Protein AF-A0A968ELI6-F1 (afdb_monomer_lite)

Structure (mmCIF, N/CA/C/O backbone):
data_AF-A0A968ELI6-F1
#
_entry.id   AF-A0A968ELI6-F1
#
loop_
_atom_site.group_PDB
_atom_site.id
_atom_site.type_symbol
_atom_site.label_atom_id
_atom_site.label_alt_id
_atom_site.label_comp_id
_atom_site.label_asym_id
_atom_site.label_entity_id
_atom_site.label_seq_id
_atom_site.pdbx_PDB_ins_code
_atom_site.Cartn_x
_atom_site.Cartn_y
_atom_site.Cartn_z
_atom_site.occupancy
_atom_site.B_iso_or_equiv
_atom_site.auth_seq_id
_atom_site.auth_comp_id
_atom_site.auth_asym_id
_atom_site.auth_atom_id
_atom_site.pdbx_PDB_model_num
ATOM 1 N N . ALA A 1 1 ? 16.087 -9.259 -34.720 1.00 62.19 1 ALA A N 1
ATOM 2 C CA . ALA A 1 1 ? 16.567 -8.492 -35.904 1.00 62.19 1 ALA A CA 1
ATOM 3 C C . ALA A 1 1 ? 15.639 -7.349 -36.373 1.00 62.19 1 ALA A C 1
ATOM 5 O O . ALA A 1 1 ? 16.135 -6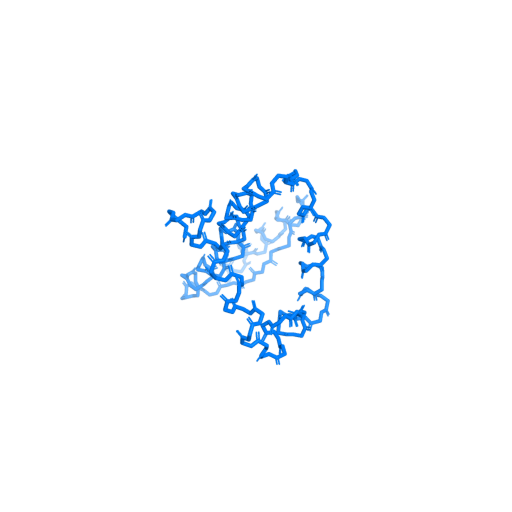.418 -36.993 1.00 62.19 1 ALA A O 1
ATOM 6 N N . ARG A 1 2 ? 14.321 -7.363 -36.090 1.00 63.88 2 ARG A N 1
ATOM 7 C CA . ARG A 1 2 ? 13.434 -6.173 -36.199 1.00 63.88 2 ARG A CA 1
ATOM 8 C C . ARG A 1 2 ? 12.722 -5.868 -34.879 1.00 63.88 2 ARG A C 1
ATOM 10 O O . ARG A 1 2 ? 12.538 -4.704 -34.557 1.00 63.88 2 ARG A O 1
ATOM 17 N N . GLU A 1 3 ? 12.356 -6.907 -34.130 1.00 68.75 3 GLU A N 1
ATOM 18 C CA . GLU A 1 3 ? 11.852 -6.779 -32.756 1.00 68.75 3 GLU A CA 1
ATOM 19 C C . GLU A 1 3 ? 12.894 -6.150 -31.834 1.00 68.75 3 GLU A C 1
ATOM 21 O O . GLU A 1 3 ? 12.576 -5.148 -31.211 1.00 68.75 3 GLU A O 1
ATOM 26 N N . ASP A 1 4 ? 14.145 -6.616 -31.875 1.00 78.50 4 ASP A N 1
ATOM 27 C CA . ASP A 1 4 ? 15.240 -6.036 -31.077 1.00 78.50 4 ASP A CA 1
ATOM 28 C C . ASP A 1 4 ? 15.417 -4.532 -31.361 1.00 78.50 4 ASP A C 1
ATOM 30 O O . ASP A 1 4 ? 15.498 -3.726 -30.445 1.00 78.50 4 ASP A O 1
ATOM 34 N N . TYR A 1 5 ? 15.334 -4.122 -32.635 1.00 89.69 5 TYR A N 1
ATOM 35 C CA . TYR A 1 5 ? 15.402 -2.706 -33.014 1.00 89.69 5 TYR A CA 1
ATOM 36 C C . TYR A 1 5 ? 14.231 -1.881 -32.456 1.00 89.69 5 TYR A C 1
ATOM 38 O O . TYR A 1 5 ? 14.414 -0.734 -32.057 1.00 89.69 5 TYR A O 1
ATOM 46 N N . LEU A 1 6 ? 13.012 -2.431 -32.441 1.00 91.69 6 LEU A N 1
ATOM 47 C CA . LEU A 1 6 ? 11.853 -1.736 -31.873 1.00 91.69 6 LEU A CA 1
ATOM 48 C C . LEU A 1 6 ? 11.935 -1.659 -30.348 1.00 91.69 6 LEU A C 1
ATOM 50 O O . LEU A 1 6 ? 11.626 -0.605 -29.795 1.00 91.69 6 LEU A O 1
ATOM 54 N N . ALA A 1 7 ? 12.362 -2.737 -29.689 1.00 90.50 7 ALA A N 1
ATOM 55 C CA . ALA A 1 7 ? 12.585 -2.762 -28.250 1.00 90.50 7 ALA A CA 1
ATOM 56 C C . ALA A 1 7 ? 13.606 -1.687 -27.851 1.00 90.50 7 ALA A C 1
ATOM 58 O O . ALA A 1 7 ? 13.276 -0.823 -27.040 1.00 90.50 7 ALA A O 1
ATOM 59 N N . ASP A 1 8 ? 14.766 -1.639 -28.511 1.00 93.75 8 ASP A N 1
ATOM 60 C CA . ASP A 1 8 ? 15.805 -0.631 -28.266 1.00 93.75 8 ASP A CA 1
ATOM 61 C C . ASP A 1 8 ? 15.259 0.801 -28.389 1.00 93.75 8 ASP A C 1
ATOM 63 O O . ASP A 1 8 ? 15.462 1.638 -27.509 1.00 93.75 8 ASP A O 1
ATOM 67 N N . ARG A 1 9 ? 14.486 1.089 -29.446 1.00 95.88 9 ARG A N 1
ATOM 68 C CA . ARG A 1 9 ? 13.873 2.415 -29.646 1.00 95.88 9 ARG A CA 1
ATOM 69 C C . ARG A 1 9 ? 12.827 2.762 -28.586 1.00 95.88 9 ARG A C 1
ATOM 71 O O . ARG A 1 9 ? 12.686 3.939 -28.250 1.00 95.88 9 ARG A O 1
ATOM 78 N N . LEU A 1 10 ? 12.089 1.777 -28.073 1.00 94.81 10 LEU A N 1
ATOM 79 C CA . LEU A 1 10 ? 11.135 1.974 -26.980 1.00 94.81 10 LEU A CA 1
ATOM 80 C C . LEU A 1 10 ? 11.853 2.230 -25.651 1.00 94.81 10 LEU A C 1
ATOM 82 O O . LEU A 1 10 ? 11.430 3.119 -24.914 1.00 94.81 10 LEU A O 1
ATOM 86 N N . PHE A 1 11 ? 12.952 1.525 -25.376 1.00 95.81 11 PHE A N 1
ATOM 87 C CA . PHE A 1 11 ? 13.803 1.795 -24.217 1.00 95.81 11 PHE A CA 1
ATOM 88 C C . PHE A 1 11 ? 14.423 3.192 -24.289 1.00 95.81 11 PHE A C 1
ATOM 90 O O . PHE A 1 11 ? 14.305 3.952 -23.332 1.00 95.81 11 PHE A O 1
ATOM 97 N N . GLU A 1 12 ? 14.995 3.579 -25.433 1.00 95.88 12 GLU A N 1
ATOM 98 C CA . GLU A 1 12 ? 15.540 4.927 -25.637 1.00 95.88 12 GLU A CA 1
ATOM 99 C C . GLU A 1 12 ? 14.481 6.012 -25.399 1.00 95.88 12 GLU A C 1
ATOM 101 O O . GLU A 1 12 ? 14.733 6.987 -24.686 1.00 95.88 12 GLU A O 1
ATOM 106 N N . LEU A 1 13 ? 13.277 5.835 -25.958 1.00 96.12 13 LEU A N 1
ATOM 107 C CA . LEU A 1 13 ? 12.163 6.754 -25.737 1.00 96.12 13 LEU A CA 1
ATOM 108 C C . LEU A 1 13 ? 11.784 6.819 -24.253 1.00 96.12 13 LEU A C 1
ATOM 110 O O . LEU A 1 13 ? 11.667 7.916 -23.707 1.00 96.12 13 LEU A O 1
ATOM 114 N N . ALA A 1 14 ? 11.626 5.669 -23.596 1.00 96.50 14 ALA A N 1
ATOM 115 C CA . ALA A 1 14 ? 11.269 5.594 -22.186 1.00 96.50 14 ALA A CA 1
ATOM 116 C C . ALA A 1 14 ? 12.294 6.312 -21.298 1.00 96.50 14 ALA A C 1
ATOM 118 O O . ALA A 1 14 ? 11.928 7.175 -20.497 1.00 96.50 14 ALA A O 1
ATOM 119 N N . THR A 1 15 ? 13.579 6.028 -21.497 1.00 96.31 15 THR A N 1
ATOM 120 C CA . THR A 1 15 ? 14.665 6.665 -20.751 1.00 96.31 15 THR A CA 1
ATOM 121 C C . THR A 1 15 ? 14.737 8.166 -21.027 1.00 96.31 15 THR A C 1
ATOM 123 O O . THR A 1 15 ? 14.951 8.941 -20.096 1.00 96.31 15 THR A O 1
ATOM 126 N N . SER A 1 16 ? 14.484 8.613 -22.265 1.00 97.56 16 SER A N 1
ATOM 127 C CA . SER A 1 16 ? 14.493 10.046 -22.611 1.00 97.56 16 SER A CA 1
ATOM 128 C C . SER A 1 16 ? 13.447 10.880 -21.860 1.00 97.56 16 SER A C 1
ATOM 130 O O . SER A 1 16 ? 13.628 12.089 -21.719 1.00 97.56 16 SER A O 1
ATOM 132 N N . ILE A 1 17 ? 12.388 10.244 -21.343 1.00 97.38 17 ILE A N 1
ATOM 133 C CA . ILE A 1 17 ? 11.360 10.887 -20.511 1.00 97.38 17 ILE A CA 1
ATOM 134 C C . ILE A 1 17 ? 11.446 10.478 -19.029 1.00 97.38 17 ILE A C 1
ATOM 136 O O . ILE A 1 17 ? 10.513 10.717 -18.266 1.00 97.38 17 ILE A O 1
ATOM 140 N N . GLY A 1 18 ? 12.565 9.877 -18.607 1.00 96.50 18 GLY A N 1
ATOM 141 C CA . GLY A 1 18 ? 12.838 9.525 -17.210 1.00 96.50 18 GLY A CA 1
ATOM 142 C C . GLY A 1 18 ? 12.156 8.246 -16.711 1.00 96.50 18 GLY A C 1
ATOM 143 O O . GLY A 1 18 ? 12.149 7.992 -15.507 1.00 96.50 18 GLY A O 1
ATOM 144 N N . MET A 1 19 ? 11.584 7.432 -17.602 1.00 96.50 19 MET A N 1
ATOM 145 C CA . MET A 1 19 ? 11.033 6.126 -17.234 1.00 96.50 19 MET A CA 1
ATOM 146 C C . MET A 1 19 ? 12.131 5.061 -17.156 1.00 96.50 19 MET A C 1
ATOM 148 O O . MET A 1 19 ? 13.152 5.133 -17.840 1.00 96.50 19 MET A O 1
ATOM 152 N N . HIS A 1 20 ? 11.874 4.031 -16.353 1.00 91.06 20 HIS A N 1
ATOM 153 C CA . HIS A 1 20 ? 12.694 2.826 -16.274 1.00 91.06 20 HIS A CA 1
ATOM 154 C C . HIS A 1 20 ? 11.913 1.671 -16.902 1.00 91.06 20 HIS A C 1
ATOM 156 O O . HIS A 1 20 ? 10.974 1.151 -16.299 1.00 91.06 20 HIS A O 1
ATOM 162 N N . GLY A 1 21 ? 12.256 1.327 -18.144 1.00 91.56 21 GLY A N 1
ATOM 163 C CA . GLY A 1 21 ? 11.684 0.170 -18.829 1.00 91.56 21 GLY A CA 1
ATOM 164 C C . GLY A 1 21 ? 12.266 -1.143 -18.305 1.00 91.56 21 GLY A C 1
ATOM 165 O O . GLY A 1 21 ? 13.350 -1.168 -17.725 1.00 91.56 21 GLY A O 1
ATOM 166 N N . PHE A 1 22 ? 11.564 -2.238 -18.562 1.00 93.81 22 PHE A N 1
ATOM 167 C CA . PHE A 1 22 ? 12.029 -3.605 -18.346 1.00 93.81 22 PHE A CA 1
ATOM 168 C C . PHE A 1 22 ? 11.419 -4.501 -19.425 1.00 93.81 22 PHE A C 1
ATOM 170 O O . PHE A 1 22 ? 10.373 -4.174 -19.993 1.00 93.81 22 PHE A O 1
ATOM 177 N N . GLU A 1 23 ? 12.084 -5.610 -19.728 1.00 93.56 23 GLU A N 1
ATOM 178 C CA . GLU A 1 23 ? 11.553 -6.614 -20.648 1.00 93.56 23 GLU A CA 1
ATOM 179 C C . GLU A 1 23 ? 10.506 -7.478 -19.942 1.00 93.56 23 GLU A C 1
ATOM 181 O O . GLU A 1 23 ? 10.607 -7.751 -18.744 1.00 93.56 23 GLU A O 1
ATOM 186 N N . LEU A 1 24 ? 9.486 -7.892 -20.689 1.00 94.38 24 LEU A N 1
ATOM 187 C CA . LEU A 1 24 ? 8.417 -8.748 -20.196 1.00 94.38 24 LEU A CA 1
ATOM 188 C C . LEU A 1 24 ? 7.945 -9.654 -21.328 1.00 94.38 24 LEU A C 1
ATOM 190 O O . LEU A 1 24 ? 7.583 -9.161 -22.399 1.00 94.38 24 LEU A O 1
ATOM 194 N N . ASP A 1 25 ? 7.902 -10.957 -21.068 1.00 94.81 25 ASP A N 1
ATOM 195 C CA . ASP A 1 25 ? 7.343 -11.918 -22.009 1.00 94.81 25 ASP A CA 1
ATOM 196 C C . ASP A 1 25 ? 5.836 -11.707 -22.189 1.00 94.81 25 ASP A C 1
ATOM 198 O O . ASP A 1 25 ? 5.090 -11.401 -21.252 1.00 94.81 25 ASP A O 1
ATOM 202 N N . ASP A 1 26 ? 5.350 -11.929 -23.409 1.00 93.62 26 ASP A N 1
ATOM 203 C CA . ASP A 1 26 ? 3.930 -11.780 -23.735 1.00 93.62 26 ASP A CA 1
ATOM 204 C C . ASP A 1 26 ? 3.028 -12.676 -22.871 1.00 93.62 26 ASP A C 1
ATOM 206 O O . ASP A 1 26 ? 1.906 -12.280 -22.540 1.00 93.62 26 ASP A O 1
ATOM 210 N N . SER A 1 27 ? 3.522 -13.851 -22.461 1.00 97.19 27 SER A N 1
ATOM 211 C CA . SER A 1 27 ? 2.820 -14.765 -21.551 1.00 97.19 27 SER A CA 1
ATOM 212 C C . SER A 1 27 ? 2.628 -14.196 -20.146 1.00 97.19 27 SER A C 1
ATOM 214 O O . SER A 1 27 ? 1.669 -14.567 -19.467 1.00 97.19 27 SER A O 1
ATOM 216 N N . ASP A 1 28 ? 3.486 -13.267 -19.726 1.00 97.50 28 ASP A N 1
ATOM 217 C CA . ASP A 1 28 ? 3.520 -12.748 -18.359 1.00 97.50 28 ASP A CA 1
ATOM 218 C C . ASP A 1 28 ? 2.717 -11.453 -18.201 1.00 97.50 28 ASP A C 1
ATOM 220 O O . ASP A 1 28 ? 2.467 -11.010 -17.079 1.00 97.50 28 ASP A O 1
ATOM 224 N N . LYS A 1 29 ? 2.221 -10.867 -19.300 1.00 96.38 29 LYS A N 1
ATOM 225 C CA . LYS A 1 29 ? 1.419 -9.627 -19.297 1.00 96.38 29 LYS A CA 1
ATOM 226 C C . LYS A 1 29 ? 0.245 -9.669 -18.322 1.00 96.38 29 LYS A C 1
ATOM 228 O O . LYS A 1 29 ? 0.007 -8.704 -17.598 1.00 96.38 29 LYS A O 1
ATOM 233 N N . ALA A 1 30 ? -0.488 -10.781 -18.278 1.00 98.12 30 ALA A N 1
ATOM 234 C CA . ALA A 1 30 ? -1.626 -10.924 -17.371 1.00 98.12 30 ALA A CA 1
ATOM 235 C C . ALA A 1 30 ? -1.188 -10.900 -15.896 1.00 98.12 30 ALA A C 1
ATOM 237 O O . ALA A 1 30 ? -1.806 -10.214 -15.080 1.00 98.12 30 ALA A O 1
ATOM 238 N N . LEU A 1 31 ? -0.099 -11.603 -15.567 1.00 98.06 31 LEU A N 1
ATOM 239 C CA . LEU A 1 31 ? 0.456 -11.632 -14.216 1.00 98.06 31 LEU A CA 1
ATOM 240 C C . LEU A 1 31 ? 1.023 -10.264 -13.819 1.00 98.06 31 LEU A C 1
ATOM 242 O O . LEU A 1 31 ? 0.755 -9.789 -12.717 1.00 98.06 31 LEU A O 1
ATOM 246 N N . TYR A 1 32 ? 1.729 -9.598 -14.731 1.00 97.56 32 TYR A N 1
ATOM 247 C CA . TYR A 1 32 ? 2.214 -8.235 -14.538 1.00 97.56 32 TYR A CA 1
ATOM 248 C C . TYR A 1 32 ? 1.069 -7.268 -14.218 1.00 97.56 32 TYR A C 1
ATOM 250 O O . TYR A 1 32 ? 1.146 -6.528 -13.241 1.00 97.56 32 TYR A O 1
ATOM 258 N N . HIS A 1 33 ? -0.024 -7.296 -14.986 1.00 97.81 33 HIS A N 1
ATOM 259 C CA . HIS A 1 33 ? -1.167 -6.422 -14.724 1.00 97.81 33 HIS A CA 1
ATOM 260 C C . HIS A 1 33 ? -1.859 -6.738 -13.396 1.00 97.81 33 HIS A C 1
ATOM 262 O O . HIS A 1 33 ? -2.292 -5.812 -12.710 1.00 97.81 33 HIS A O 1
ATOM 268 N N . ALA A 1 34 ? -1.924 -8.010 -12.996 1.00 98.19 34 ALA A N 1
ATOM 269 C CA . ALA A 1 34 ? -2.419 -8.385 -11.675 1.00 98.19 34 ALA A CA 1
ATOM 270 C C . ALA A 1 34 ? -1.516 -7.839 -10.553 1.00 98.19 34 ALA A C 1
ATOM 272 O O . ALA A 1 34 ? -2.020 -7.260 -9.592 1.00 98.19 34 ALA A O 1
ATOM 273 N N . ALA A 1 35 ? -0.192 -7.950 -10.697 1.00 97.62 35 ALA A N 1
ATOM 274 C CA . ALA A 1 35 ? 0.770 -7.396 -9.745 1.00 97.62 35 ALA A CA 1
ATOM 275 C C . ALA A 1 35 ? 0.704 -5.859 -9.684 1.00 97.62 35 ALA A C 1
ATOM 277 O O . ALA A 1 35 ? 0.677 -5.283 -8.598 1.00 97.62 35 ALA A O 1
ATOM 278 N N . ALA A 1 36 ? 0.593 -5.190 -10.833 1.00 96.88 36 ALA A N 1
ATOM 279 C CA . ALA A 1 36 ? 0.432 -3.741 -10.914 1.00 96.88 36 ALA A CA 1
ATOM 280 C C . ALA A 1 36 ? -0.879 -3.276 -10.259 1.00 96.88 36 ALA A C 1
ATOM 282 O O . ALA A 1 36 ? -0.882 -2.305 -9.504 1.00 96.88 36 ALA A O 1
ATOM 283 N N . ALA A 1 37 ? -1.986 -3.994 -10.479 1.00 97.75 37 ALA A N 1
ATOM 284 C CA . ALA A 1 37 ? -3.253 -3.722 -9.807 1.00 97.75 37 ALA A CA 1
ATOM 285 C C . ALA A 1 37 ? -3.150 -3.933 -8.290 1.00 97.75 37 ALA A C 1
ATOM 287 O O . ALA A 1 37 ? -3.672 -3.122 -7.529 1.00 97.75 37 ALA A O 1
ATOM 288 N N . ALA A 1 38 ? -2.443 -4.971 -7.837 1.00 97.38 38 ALA A N 1
ATOM 289 C CA . ALA A 1 38 ? -2.203 -5.185 -6.415 1.00 97.38 38 ALA A CA 1
ATOM 290 C C . ALA A 1 38 ? -1.368 -4.053 -5.794 1.00 97.38 38 ALA A C 1
ATOM 292 O O . ALA A 1 38 ? -1.675 -3.610 -4.693 1.00 97.38 38 ALA A O 1
ATOM 293 N N . ALA A 1 39 ? -0.365 -3.540 -6.511 1.00 95.81 39 ALA A N 1
ATOM 294 C CA . ALA A 1 39 ? 0.480 -2.442 -6.045 1.00 95.81 39 ALA A CA 1
ATOM 295 C C . ALA A 1 39 ? -0.218 -1.068 -6.072 1.00 95.81 39 ALA A C 1
ATOM 297 O O . ALA A 1 39 ? 0.086 -0.221 -5.238 1.00 95.81 39 ALA A O 1
ATOM 298 N N . ALA A 1 40 ? -1.145 -0.832 -7.008 1.00 94.50 40 ALA A N 1
ATOM 299 C CA . ALA A 1 40 ? -1.767 0.482 -7.209 1.00 94.50 40 ALA A CA 1
ATOM 300 C C . ALA A 1 40 ? -3.193 0.601 -6.641 1.00 94.50 40 ALA A C 1
ATOM 302 O O . ALA A 1 40 ? -3.559 1.643 -6.100 1.00 94.50 40 ALA A O 1
ATOM 303 N N . ASN A 1 41 ? -4.008 -0.454 -6.740 1.00 97.56 41 ASN A N 1
ATOM 304 C CA . ASN A 1 41 ? -5.432 -0.391 -6.395 1.00 97.56 41 ASN A CA 1
ATOM 305 C C . ASN A 1 41 ? -5.700 -0.844 -4.957 1.00 97.56 41 ASN A C 1
ATOM 307 O O . ASN A 1 41 ? -6.534 -0.256 -4.269 1.00 97.56 41 ASN A O 1
ATOM 311 N N . PHE A 1 42 ? -5.016 -1.888 -4.481 1.00 96.69 42 PHE A N 1
ATOM 312 C CA . PHE A 1 42 ? -5.295 -2.439 -3.150 1.00 96.69 42 PHE A CA 1
ATOM 313 C C . PHE A 1 42 ? -4.905 -1.483 -2.013 1.00 96.69 42 PHE A C 1
ATOM 315 O O . PHE A 1 42 ? -5.712 -1.334 -1.091 1.00 96.69 42 PHE A O 1
ATOM 322 N N . PRO A 1 43 ? -3.764 -0.760 -2.068 1.00 95.88 43 PRO A N 1
ATOM 323 C CA . PRO A 1 43 ? -3.459 0.255 -1.063 1.00 95.88 43 PRO A CA 1
ATOM 324 C C . PRO A 1 43 ? -4.526 1.347 -0.998 1.00 95.88 43 PRO A C 1
ATOM 326 O O . PRO A 1 43 ? -4.866 1.800 0.091 1.00 95.88 43 PRO A O 1
ATOM 329 N N . LEU A 1 44 ? -5.118 1.727 -2.135 1.00 96.38 44 LEU A N 1
ATOM 330 C CA . LEU A 1 44 ? -6.197 2.712 -2.161 1.00 96.38 44 LEU A CA 1
ATOM 331 C C . LEU A 1 44 ? -7.454 2.205 -1.439 1.00 96.38 44 LEU A C 1
ATOM 333 O O . LEU A 1 44 ? -8.057 2.957 -0.675 1.00 96.38 44 LEU A O 1
ATOM 337 N N . ALA A 1 45 ? -7.822 0.934 -1.623 1.00 96.00 45 ALA A N 1
ATOM 338 C CA . ALA A 1 45 ? -8.927 0.320 -0.884 1.00 96.00 45 ALA A CA 1
ATOM 339 C C . ALA A 1 45 ? -8.649 0.278 0.632 1.00 96.00 45 ALA A C 1
ATOM 341 O O . ALA A 1 45 ? -9.514 0.638 1.431 1.00 96.00 45 ALA A O 1
ATOM 342 N N . ALA A 1 46 ? -7.424 -0.080 1.032 1.00 95.31 46 ALA A N 1
ATOM 343 C CA . ALA A 1 46 ? -7.014 -0.073 2.435 1.00 95.31 46 ALA A CA 1
ATOM 344 C C . ALA A 1 46 ? -7.028 1.343 3.044 1.00 95.31 46 ALA A C 1
ATOM 346 O O . ALA A 1 46 ? -7.471 1.524 4.177 1.00 95.31 46 ALA A O 1
ATOM 347 N N . LEU A 1 47 ? -6.599 2.360 2.290 1.00 96.94 47 LEU A N 1
ATOM 348 C CA . LEU A 1 47 ? -6.652 3.764 2.705 1.00 96.94 47 LEU A CA 1
ATOM 349 C C . LEU A 1 47 ? -8.086 4.288 2.828 1.00 96.94 47 LEU A C 1
ATOM 351 O O . LEU A 1 47 ? -8.370 5.046 3.752 1.00 96.94 47 LEU A O 1
ATOM 355 N N . ALA A 1 48 ? -8.990 3.880 1.935 1.00 95.75 48 ALA A N 1
ATOM 356 C CA . ALA A 1 48 ? -10.407 4.225 2.030 1.00 95.75 48 ALA A CA 1
ATOM 357 C C . ALA A 1 48 ? -11.045 3.630 3.297 1.00 95.75 48 ALA A C 1
ATOM 359 O O . ALA A 1 48 ? -11.721 4.343 4.034 1.00 95.75 48 ALA A O 1
ATOM 360 N N . MET A 1 49 ? -10.756 2.360 3.602 1.00 95.38 49 MET A N 1
ATOM 361 C CA . MET A 1 49 ? -11.148 1.741 4.873 1.00 95.38 49 MET A CA 1
ATOM 362 C C . MET A 1 49 ? -10.557 2.493 6.073 1.00 95.38 49 MET A C 1
ATOM 364 O O . MET A 1 49 ? -11.275 2.828 7.010 1.00 95.38 49 MET A O 1
ATOM 368 N N . SER A 1 50 ? -9.255 2.784 6.030 1.00 96.12 50 SER A N 1
ATOM 369 C CA . SER A 1 50 ? -8.546 3.514 7.084 1.00 96.12 50 SER A CA 1
ATOM 370 C C . SER A 1 50 ? -9.181 4.878 7.359 1.00 96.12 50 SER A C 1
ATOM 372 O O . SER A 1 50 ? -9.405 5.219 8.517 1.00 96.12 50 SER A O 1
ATOM 374 N N . ARG A 1 51 ? -9.563 5.623 6.312 1.00 96.12 51 ARG A N 1
ATOM 375 C CA . ARG A 1 51 ? -10.293 6.891 6.445 1.00 96.12 51 ARG A CA 1
ATOM 376 C C . ARG A 1 51 ? -11.578 6.726 7.242 1.00 96.12 51 ARG A C 1
ATOM 378 O O . ARG A 1 51 ? -11.753 7.440 8.221 1.00 96.12 51 ARG A O 1
ATOM 385 N N . ASN A 1 52 ? -12.428 5.775 6.858 1.00 95.12 52 ASN A N 1
ATOM 386 C CA . ASN A 1 52 ? -13.703 5.549 7.539 1.00 95.12 52 ASN A CA 1
ATOM 387 C C . ASN A 1 52 ? -13.491 5.215 9.026 1.00 95.12 52 ASN A C 1
ATOM 389 O O . ASN A 1 52 ? -14.212 5.715 9.884 1.00 95.12 52 ASN A O 1
ATOM 393 N N . LEU A 1 53 ? -12.471 4.407 9.340 1.00 96.38 53 LEU A N 1
ATOM 394 C CA . LEU A 1 53 ? -12.144 4.029 10.717 1.00 96.38 53 LEU A CA 1
ATOM 395 C C . LEU A 1 53 ? -11.573 5.197 11.535 1.00 96.38 53 LEU A C 1
ATOM 397 O O . LEU A 1 53 ? -11.961 5.377 12.688 1.00 96.38 53 LEU A O 1
ATOM 401 N N . PHE A 1 54 ? -10.680 6.004 10.958 1.00 96.19 54 PHE A N 1
ATOM 402 C CA . PHE A 1 54 ? -10.163 7.209 11.610 1.00 96.19 54 PHE A CA 1
ATOM 403 C C . PHE A 1 54 ? -11.282 8.2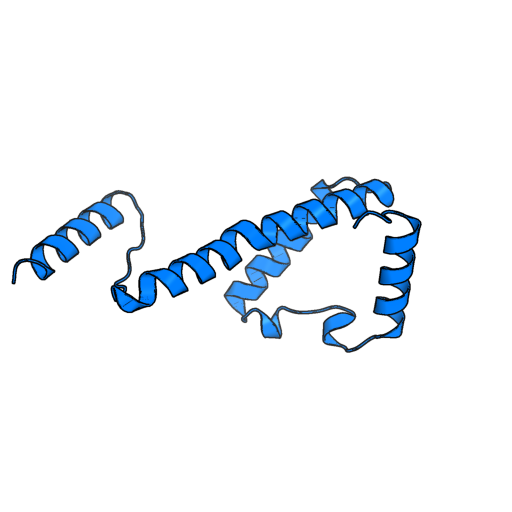23 11.876 1.00 96.19 54 PHE A C 1
ATOM 405 O O . PHE A 1 54 ? -11.394 8.724 12.995 1.00 96.19 54 PHE A O 1
ATOM 412 N N . GLU A 1 55 ? -12.155 8.465 10.895 1.00 94.31 55 GLU A N 1
ATOM 413 C CA . GLU A 1 55 ? -13.305 9.362 11.036 1.00 94.31 55 GLU A CA 1
ATOM 414 C C . GLU A 1 55 ? -14.272 8.878 12.126 1.00 94.31 55 GLU A C 1
ATOM 416 O O . GLU A 1 55 ? -14.676 9.672 12.978 1.00 94.31 55 GLU A O 1
ATOM 421 N N . ALA A 1 56 ? -14.573 7.575 12.176 1.00 94.12 56 ALA A N 1
ATOM 422 C CA . ALA A 1 56 ? -15.396 6.980 13.232 1.00 94.12 56 ALA A CA 1
ATOM 423 C C . ALA A 1 56 ? -14.761 7.109 14.632 1.00 94.12 56 ALA A C 1
ATOM 425 O O . ALA A 1 56 ? -15.471 7.232 15.630 1.00 94.12 56 ALA A O 1
ATOM 426 N N . ALA A 1 57 ? -13.427 7.135 14.712 1.00 95.69 57 ALA A N 1
ATOM 427 C CA . ALA A 1 57 ? -12.677 7.379 15.943 1.00 95.69 57 ALA A CA 1
ATOM 428 C C . ALA A 1 57 ? -12.493 8.876 16.278 1.00 95.69 57 ALA A C 1
ATOM 430 O O . ALA A 1 57 ? -11.873 9.200 17.293 1.00 95.69 57 ALA A O 1
ATOM 431 N N . GLY A 1 58 ? -13.003 9.797 15.450 1.00 96.12 58 GLY A N 1
ATOM 432 C CA . GLY A 1 58 ? -12.841 11.244 15.635 1.00 96.12 58 GLY A CA 1
ATOM 433 C C . GLY A 1 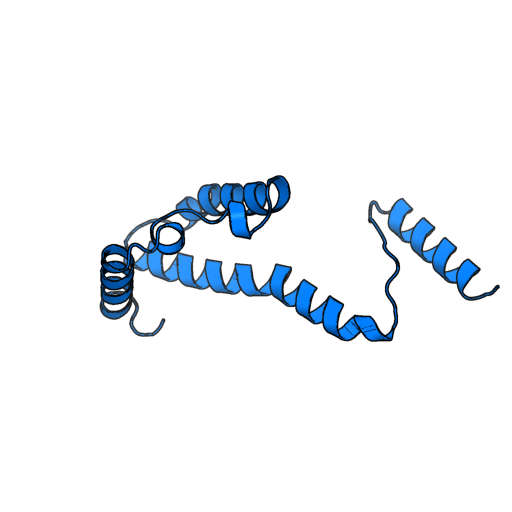58 ? -11.425 11.758 15.349 1.00 96.12 58 GLY A C 1
ATOM 434 O O . GLY A 1 58 ? -11.029 12.800 15.872 1.00 96.12 58 GLY A O 1
ATOM 435 N N . VAL A 1 59 ? -10.652 11.029 14.544 1.00 97.62 59 VAL A N 1
ATOM 436 C CA . VAL A 1 59 ? -9.265 11.344 14.185 1.00 97.62 59 VAL A CA 1
ATOM 437 C C . VAL A 1 59 ? -9.211 11.791 12.719 1.00 97.62 59 VAL A C 1
ATOM 439 O O . VAL A 1 59 ? -9.837 11.164 11.863 1.00 97.62 59 VAL A O 1
ATOM 442 N N . PRO A 1 60 ? -8.474 12.864 12.385 1.00 97.38 60 PRO A N 1
ATOM 443 C CA . PRO A 1 60 ? -8.363 13.316 11.005 1.00 97.38 60 PRO A CA 1
ATOM 444 C C . PRO A 1 60 ? -7.532 12.339 10.155 1.00 97.38 60 PRO A C 1
ATOM 446 O O . PRO A 1 60 ? -6.568 11.732 10.620 1.00 97.38 60 PRO A O 1
ATOM 449 N N . PHE A 1 61 ? -7.910 12.183 8.883 1.00 96.81 61 PHE A N 1
ATOM 450 C CA . PHE A 1 61 ? -7.291 11.207 7.976 1.00 96.81 61 PHE A CA 1
ATOM 451 C C . PHE A 1 61 ? -5.814 11.499 7.657 1.00 96.81 61 PHE A C 1
ATOM 453 O O . PHE A 1 61 ? -5.065 10.587 7.316 1.00 96.81 61 PHE A O 1
ATOM 460 N N . ASP A 1 62 ? -5.370 12.749 7.782 1.00 96.81 62 ASP A N 1
ATOM 461 C CA . ASP A 1 62 ? -3.965 13.131 7.592 1.00 96.81 62 ASP A CA 1
ATOM 462 C C . ASP A 1 62 ? -3.017 12.445 8.594 1.00 96.81 62 ASP A C 1
ATOM 464 O O . ASP A 1 62 ? -1.852 12.211 8.266 1.00 96.81 62 ASP A O 1
ATOM 468 N N . ALA A 1 63 ? -3.526 11.995 9.748 1.00 96.94 63 ALA A N 1
ATOM 469 C CA . ALA A 1 63 ? -2.790 11.157 10.695 1.00 96.94 63 ALA A CA 1
ATOM 470 C C . ALA A 1 63 ? -2.317 9.819 10.088 1.00 96.94 63 ALA A C 1
ATOM 472 O O . ALA A 1 63 ? -1.353 9.229 10.578 1.00 96.94 63 ALA A O 1
ATOM 473 N N . ALA A 1 64 ? -2.954 9.340 9.011 1.00 96.75 64 ALA A N 1
ATOM 474 C CA . ALA A 1 64 ? -2.541 8.130 8.305 1.00 96.75 64 ALA A CA 1
ATOM 475 C C . ALA A 1 64 ? -1.265 8.326 7.469 1.00 96.75 64 ALA A C 1
ATOM 477 O O . ALA A 1 64 ? -0.552 7.353 7.228 1.00 96.75 64 ALA A O 1
ATOM 478 N N . GLY A 1 65 ? -0.965 9.555 7.031 1.00 97.31 65 GLY A N 1
ATOM 479 C CA . GLY A 1 65 ? 0.123 9.849 6.090 1.00 97.31 65 GLY A CA 1
ATOM 480 C C . GLY A 1 65 ? 1.479 9.291 6.538 1.00 97.31 65 GLY A C 1
ATOM 481 O O . GLY A 1 65 ? 2.018 8.419 5.855 1.00 97.31 65 GLY A O 1
ATOM 482 N N . PRO A 1 66 ? 1.988 9.683 7.722 1.00 97.62 66 PRO A N 1
ATOM 483 C CA . PRO A 1 66 ? 3.270 9.187 8.221 1.00 97.62 66 PRO A CA 1
ATOM 484 C C . PRO A 1 66 ? 3.317 7.663 8.413 1.00 97.62 66 PRO A C 1
ATOM 486 O O . PRO A 1 66 ? 4.361 7.048 8.209 1.00 97.62 66 PRO A O 1
ATOM 489 N N . LEU A 1 67 ? 2.193 7.033 8.786 1.00 96.00 67 LEU A N 1
ATOM 490 C CA . LEU A 1 67 ? 2.112 5.575 8.954 1.00 96.00 67 LEU A CA 1
ATOM 491 C C . LEU A 1 67 ? 2.268 4.852 7.612 1.00 96.00 67 LEU A C 1
ATOM 493 O O . LEU A 1 67 ? 2.959 3.838 7.525 1.00 96.00 67 LEU A O 1
ATOM 497 N N . VAL A 1 68 ? 1.625 5.386 6.572 1.00 96.56 68 VAL A N 1
ATOM 498 C CA . VAL A 1 68 ? 1.628 4.830 5.215 1.00 96.56 68 VAL A CA 1
ATOM 499 C C . VAL A 1 68 ? 2.988 5.032 4.554 1.00 96.56 68 VAL A C 1
ATOM 501 O O . VAL A 1 68 ? 3.524 4.099 3.964 1.00 96.56 68 VAL A O 1
ATOM 504 N N . GLU A 1 69 ? 3.577 6.219 4.696 1.00 97.06 69 GLU A N 1
ATOM 505 C CA . GLU A 1 69 ? 4.926 6.499 4.197 1.00 97.06 69 GLU A CA 1
ATOM 506 C C . GLU A 1 69 ? 5.953 5.548 4.818 1.00 97.06 69 GLU A C 1
ATOM 508 O O . GLU A 1 69 ? 6.729 4.924 4.093 1.00 97.06 69 GLU A O 1
ATOM 513 N N . ALA A 1 70 ? 5.910 5.370 6.142 1.00 96.62 70 ALA A N 1
ATOM 514 C CA . ALA A 1 70 ? 6.833 4.491 6.847 1.00 96.62 70 ALA A CA 1
ATOM 515 C C . ALA A 1 70 ? 6.687 3.022 6.421 1.00 96.62 70 ALA A C 1
ATOM 517 O O . ALA A 1 70 ? 7.689 2.367 6.140 1.00 96.62 70 ALA A O 1
ATOM 518 N N . ILE A 1 71 ? 5.461 2.488 6.341 1.00 95.62 71 ILE A N 1
ATOM 519 C CA . ILE A 1 71 ? 5.277 1.073 5.981 1.00 95.62 71 ILE A CA 1
ATOM 520 C C . ILE A 1 71 ? 5.664 0.791 4.526 1.00 95.62 71 ILE A C 1
ATOM 522 O O . ILE A 1 71 ? 6.248 -0.255 4.249 1.00 95.62 71 ILE A O 1
ATOM 526 N N . VAL A 1 72 ? 5.394 1.722 3.603 1.00 96.75 72 VAL A N 1
ATOM 527 C CA . VAL A 1 72 ? 5.797 1.586 2.196 1.00 96.75 72 VAL A CA 1
ATOM 528 C C . VAL A 1 72 ? 7.316 1.657 2.068 1.00 96.75 72 VAL A C 1
ATOM 530 O O . VAL A 1 72 ? 7.899 0.793 1.417 1.00 96.75 72 VAL A O 1
ATOM 533 N N . ALA A 1 73 ? 7.966 2.627 2.720 1.00 97.56 73 ALA A N 1
ATOM 534 C CA . ALA A 1 73 ? 9.424 2.735 2.721 1.00 97.56 73 ALA A CA 1
ATOM 535 C C . ALA A 1 73 ? 10.081 1.456 3.262 1.00 97.56 73 ALA A C 1
ATOM 537 O O . ALA A 1 73 ? 10.919 0.862 2.583 1.00 97.56 73 ALA A O 1
ATOM 538 N N . ASN A 1 74 ? 9.620 0.966 4.417 1.00 97.25 74 ASN A N 1
ATOM 539 C CA . ASN A 1 74 ? 10.129 -0.269 5.012 1.00 97.25 74 ASN A CA 1
ATOM 540 C C . ASN A 1 74 ? 9.922 -1.470 4.077 1.00 97.25 74 ASN A C 1
ATOM 542 O O . ASN A 1 74 ? 10.834 -2.270 3.893 1.00 97.25 74 ASN A O 1
ATOM 546 N N . ALA A 1 75 ? 8.757 -1.593 3.435 1.00 97.06 75 ALA A N 1
ATOM 547 C CA . ALA A 1 75 ? 8.486 -2.705 2.525 1.00 97.06 75 ALA A CA 1
ATOM 548 C C . ALA A 1 75 ? 9.459 -2.757 1.333 1.00 97.06 75 ALA A C 1
ATOM 550 O O . ALA A 1 75 ? 9.806 -3.853 0.894 1.00 97.06 75 ALA A O 1
ATOM 551 N N . PHE A 1 76 ? 9.922 -1.607 0.832 1.00 97.06 76 PHE A N 1
ATOM 552 C CA . PHE A 1 76 ? 10.936 -1.546 -0.226 1.00 97.06 76 PHE A CA 1
ATOM 553 C C . PHE A 1 76 ? 12.374 -1.706 0.290 1.00 97.06 76 PHE A C 1
ATOM 555 O O . PHE A 1 76 ? 13.219 -2.197 -0.454 1.00 97.06 76 PHE A O 1
ATOM 562 N N . GLU A 1 77 ? 12.659 -1.320 1.536 1.00 97.81 77 GLU A N 1
ATOM 563 C CA . GLU A 1 77 ? 13.995 -1.439 2.134 1.00 97.81 77 GLU A CA 1
ATOM 564 C C . GLU A 1 77 ? 14.315 -2.870 2.591 1.00 97.81 77 GLU A C 1
ATOM 566 O O . GLU A 1 77 ? 15.397 -3.381 2.303 1.00 97.81 77 GLU A O 1
ATOM 571 N N . MET A 1 78 ? 13.380 -3.525 3.287 1.00 97.31 78 MET A N 1
ATOM 572 C CA . MET A 1 78 ? 13.605 -4.833 3.922 1.00 97.31 78 MET A CA 1
ATOM 573 C C . MET A 1 78 ? 12.654 -5.941 3.447 1.00 97.31 78 MET A C 1
ATOM 575 O O . MET A 1 78 ? 12.820 -7.095 3.822 1.00 97.31 78 MET A O 1
ATOM 579 N N . GLY A 1 79 ? 11.681 -5.618 2.593 1.00 96.94 79 GLY A N 1
ATOM 580 C CA . GLY A 1 79 ? 10.697 -6.567 2.074 1.00 96.94 79 GLY A CA 1
ATOM 581 C C . GLY A 1 79 ? 9.372 -6.568 2.860 1.00 96.94 79 GLY A C 1
ATOM 582 O O . GLY A 1 79 ? 9.363 -6.321 4.067 1.00 96.94 79 GLY A O 1
ATOM 583 N N . PRO A 1 80 ? 8.224 -6.883 2.218 1.00 94.75 80 PRO A N 1
ATOM 584 C CA . PRO A 1 80 ? 6.904 -6.782 2.857 1.00 94.75 80 PRO A CA 1
ATOM 585 C C . PRO A 1 80 ? 6.711 -7.660 4.100 1.00 94.75 80 PRO A C 1
ATOM 587 O O . PRO A 1 80 ? 5.995 -7.268 5.018 1.00 94.75 80 PRO A O 1
ATOM 590 N N . ALA A 1 81 ? 7.323 -8.849 4.127 1.00 94.44 81 ALA A N 1
ATOM 591 C CA . ALA A 1 81 ? 7.197 -9.776 5.249 1.00 94.44 81 ALA A CA 1
ATOM 592 C C . ALA A 1 81 ? 7.894 -9.241 6.507 1.00 94.44 81 ALA A C 1
ATOM 594 O O . ALA A 1 81 ? 7.301 -9.258 7.583 1.00 94.44 81 ALA A O 1
ATOM 595 N N . ASP A 1 82 ? 9.109 -8.710 6.355 1.00 95.75 82 ASP A N 1
ATOM 596 C CA . ASP A 1 82 ? 9.899 -8.194 7.475 1.00 95.75 82 ASP A CA 1
ATOM 597 C C . ASP A 1 82 ? 9.459 -6.782 7.897 1.00 95.75 82 ASP A C 1
ATOM 599 O O . ASP A 1 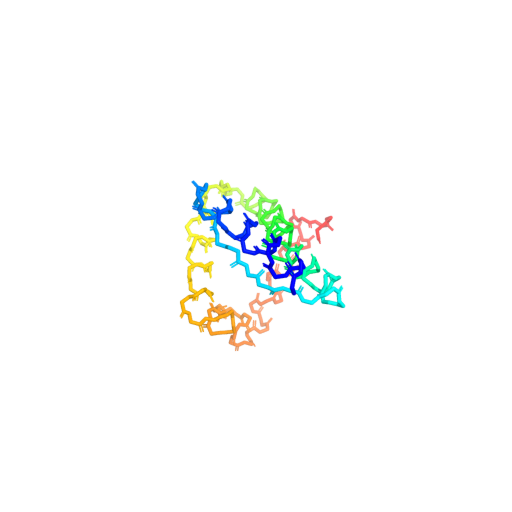82 ? 9.628 -6.393 9.052 1.00 95.75 82 ASP A O 1
ATOM 603 N N . ALA A 1 83 ? 8.828 -6.028 6.989 1.00 96.69 83 ALA A N 1
ATOM 604 C CA . ALA A 1 83 ? 8.229 -4.728 7.287 1.00 96.69 83 ALA A CA 1
ATOM 605 C C . ALA A 1 83 ? 6.937 -4.824 8.125 1.00 96.69 83 ALA A C 1
ATOM 607 O O . ALA A 1 83 ? 6.521 -3.834 8.737 1.00 96.69 83 ALA A O 1
ATOM 608 N N . LEU A 1 84 ? 6.276 -5.989 8.161 1.00 95.19 84 LEU A N 1
ATOM 609 C CA . LEU A 1 84 ? 5.047 -6.185 8.927 1.00 95.19 84 LEU A CA 1
ATOM 610 C C . LEU A 1 84 ? 5.334 -6.154 10.436 1.00 95.19 84 LEU A C 1
ATOM 612 O O . LEU A 1 84 ? 6.098 -6.954 10.969 1.00 95.19 84 LEU A O 1
ATOM 616 N N . THR A 1 85 ? 4.649 -5.265 11.158 1.00 92.75 85 THR A N 1
ATOM 617 C CA . THR A 1 85 ? 4.766 -5.135 12.619 1.00 92.75 85 THR A CA 1
ATOM 618 C C . THR A 1 85 ? 3.393 -5.172 13.303 1.00 92.75 85 THR A C 1
ATOM 620 O O . THR A 1 85 ? 2.367 -5.479 12.693 1.00 92.75 85 THR A O 1
ATOM 623 N N . GLY A 1 86 ? 3.356 -4.888 14.607 1.00 94.06 86 GLY A N 1
ATOM 624 C CA . GLY A 1 86 ? 2.108 -4.781 15.358 1.00 94.06 86 GLY A CA 1
ATOM 625 C C . GLY A 1 86 ? 1.520 -6.130 15.802 1.00 94.06 86 GLY A C 1
ATOM 626 O O . GLY A 1 86 ? 2.232 -7.137 15.859 1.00 94.06 86 GLY A O 1
ATOM 627 N N . PRO A 1 87 ? 0.236 -6.147 16.200 1.00 96.88 87 PRO A N 1
ATOM 628 C CA . PRO A 1 87 ? -0.391 -7.319 16.810 1.00 96.88 87 PRO A CA 1
ATOM 629 C C . PRO A 1 87 ? -0.500 -8.504 15.845 1.00 96.88 87 PRO A C 1
ATOM 631 O O . PRO A 1 87 ? -0.329 -9.641 16.275 1.00 96.88 87 PRO A O 1
ATOM 634 N N . ILE A 1 88 ? -0.691 -8.254 14.544 1.00 96.12 88 ILE A N 1
ATOM 635 C CA . ILE A 1 88 ? -0.750 -9.312 13.524 1.00 96.12 88 ILE A CA 1
ATOM 636 C C . ILE A 1 88 ? 0.598 -10.040 13.428 1.00 96.12 88 ILE A C 1
ATOM 638 O O . ILE A 1 88 ? 0.630 -11.262 13.544 1.00 96.12 88 ILE A O 1
ATOM 642 N N . ALA A 1 89 ? 1.711 -9.304 13.307 1.00 95.88 89 ALA A N 1
ATOM 643 C CA . ALA A 1 89 ? 3.054 -9.887 13.199 1.00 95.88 89 ALA A CA 1
ATOM 644 C C . ALA A 1 89 ? 3.423 -10.782 14.394 1.00 95.88 89 ALA A C 1
ATOM 646 O O . ALA A 1 89 ? 4.105 -11.791 14.236 1.00 95.88 89 ALA A O 1
ATOM 647 N N . ARG A 1 90 ? 2.970 -10.419 15.602 1.00 97.06 90 ARG A N 1
ATOM 648 C CA . ARG A 1 90 ? 3.258 -11.170 16.836 1.00 97.06 90 ARG A CA 1
ATOM 649 C C . ARG A 1 90 ? 2.204 -12.223 17.190 1.00 97.06 90 ARG A C 1
ATOM 651 O O . ARG A 1 90 ? 2.348 -12.878 18.218 1.00 97.06 90 ARG A O 1
ATOM 658 N N . GLY A 1 91 ? 1.149 -12.371 16.387 1.00 96.62 91 GLY A N 1
ATOM 659 C CA . GLY A 1 91 ? 0.052 -13.297 16.675 1.00 96.62 91 GLY A CA 1
ATOM 660 C C . GLY A 1 91 ? -0.770 -12.924 17.915 1.00 96.62 91 GLY A C 1
ATOM 661 O O . GLY A 1 91 ? -1.304 -13.805 18.586 1.00 96.62 91 GLY A O 1
ATOM 662 N N . ASP A 1 92 ? -0.877 -11.634 18.244 1.00 98.25 92 ASP A N 1
ATOM 663 C CA . ASP A 1 92 ? -1.697 -11.144 19.356 1.00 98.25 92 ASP A CA 1
ATOM 664 C C . ASP A 1 92 ? -3.187 -11.156 18.978 1.00 98.25 92 ASP A C 1
ATOM 666 O O . ASP A 1 92 ? -3.787 -10.151 18.586 1.00 98.25 92 ASP A O 1
ATOM 670 N N . VAL A 1 93 ? -3.783 -12.343 19.089 1.00 98.12 93 VAL A N 1
ATOM 671 C CA . VAL A 1 93 ? -5.192 -12.595 18.766 1.00 98.12 93 VAL A CA 1
ATOM 672 C C . VAL A 1 93 ? -6.136 -11.775 19.649 1.00 98.12 93 VAL A C 1
ATOM 674 O O . VAL A 1 93 ? -7.198 -11.373 19.182 1.00 98.12 93 VAL A O 1
ATOM 677 N N . GLY A 1 94 ? -5.761 -11.498 20.903 1.00 98.38 94 GLY A N 1
ATOM 678 C CA . GLY A 1 94 ? -6.586 -10.720 21.829 1.00 98.38 94 GLY A CA 1
ATOM 679 C C . GLY A 1 94 ? -6.769 -9.283 21.349 1.00 98.38 94 GLY A C 1
ATOM 680 O O . GLY A 1 94 ? -7.899 -8.800 21.251 1.00 98.38 94 GLY A O 1
ATOM 681 N N . THR A 1 95 ? -5.669 -8.633 20.963 1.00 98.25 95 THR A N 1
ATOM 682 C CA . THR A 1 95 ? -5.711 -7.285 20.383 1.00 98.25 95 THR A CA 1
ATOM 683 C C . THR A 1 95 ? -6.486 -7.265 19.064 1.00 98.25 95 THR A C 1
ATOM 685 O O . THR A 1 95 ? -7.343 -6.402 18.878 1.00 98.25 95 THR A O 1
ATOM 688 N N . VAL A 1 96 ? -6.255 -8.233 18.169 1.00 98.00 96 VAL A N 1
ATOM 689 C CA . VAL A 1 96 ? -6.977 -8.307 16.883 1.00 98.00 96 VAL A CA 1
ATOM 690 C C . VAL A 1 96 ? -8.481 -8.515 17.091 1.00 98.00 96 VAL A C 1
ATOM 692 O O . VAL A 1 96 ? -9.292 -7.871 16.429 1.00 98.00 96 VAL A O 1
ATOM 695 N N . ALA A 1 97 ? -8.888 -9.360 18.041 1.00 98.25 97 ALA A N 1
ATOM 696 C CA . ALA A 1 97 ? -10.300 -9.580 18.346 1.00 98.25 97 ALA A CA 1
ATOM 697 C C . ALA A 1 97 ? -10.987 -8.306 18.867 1.00 98.25 97 ALA A C 1
ATOM 699 O O . ALA A 1 97 ? -12.106 -8.004 18.451 1.00 98.25 97 ALA A O 1
ATOM 700 N N . ALA A 1 98 ? -10.312 -7.538 19.728 1.00 98.12 98 ALA A N 1
ATOM 701 C CA . ALA A 1 98 ? -10.822 -6.258 20.216 1.00 98.12 98 ALA A CA 1
ATOM 702 C C . ALA A 1 98 ? -10.950 -5.218 19.089 1.00 98.12 98 ALA A C 1
ATOM 704 O O . ALA A 1 98 ? -11.954 -4.513 19.019 1.00 98.12 98 ALA A O 1
ATOM 705 N N . GLN A 1 99 ? -9.977 -5.162 18.171 1.00 96.69 99 GLN A N 1
ATOM 706 C CA . GLN A 1 99 ? -10.038 -4.302 16.983 1.00 96.69 99 GLN A CA 1
ATOM 707 C C . GLN A 1 99 ? -11.232 -4.660 16.089 1.00 96.69 99 GLN A C 1
ATOM 709 O O . GLN A 1 99 ? -11.990 -3.778 15.699 1.00 96.69 99 GLN A O 1
ATOM 714 N N . LEU A 1 100 ? -11.451 -5.950 15.814 1.00 96.31 100 LEU A N 1
ATOM 715 C CA . LEU A 1 100 ? -12.593 -6.414 15.020 1.00 96.31 100 LEU A CA 1
ATOM 716 C C . LEU A 1 100 ? -13.939 -6.104 15.688 1.00 96.31 100 LEU A C 1
ATOM 718 O O . LEU A 1 100 ? -14.899 -5.777 14.995 1.00 96.31 100 LEU A O 1
ATOM 722 N N . ALA A 1 101 ? -14.028 -6.204 17.017 1.00 97.19 101 ALA A N 1
ATOM 723 C CA . ALA A 1 101 ? -15.227 -5.802 17.750 1.00 97.19 101 ALA A CA 1
ATOM 724 C C . ALA A 1 101 ? -15.490 -4.294 17.606 1.00 97.19 101 ALA A C 1
ATOM 726 O O . ALA A 1 101 ? -16.603 -3.905 17.271 1.00 97.19 101 ALA A O 1
ATOM 727 N N . ALA A 1 102 ? -14.454 -3.461 17.751 1.00 96.44 102 ALA A N 1
ATOM 728 C CA . ALA A 1 102 ? -14.575 -2.016 17.568 1.00 96.44 102 ALA A CA 1
ATOM 729 C C . ALA A 1 102 ? -15.025 -1.633 16.146 1.00 96.44 102 ALA A C 1
ATOM 731 O O . ALA A 1 102 ? -15.852 -0.737 15.994 1.00 96.44 102 ALA A O 1
ATOM 732 N N . ILE A 1 103 ? -14.534 -2.332 15.112 1.00 96.25 103 ILE A N 1
ATOM 733 C CA . ILE A 1 103 ? -14.985 -2.122 13.725 1.00 96.25 103 ILE A CA 1
ATOM 734 C C . ILE A 1 103 ? -16.479 -2.438 13.593 1.00 96.25 103 ILE A C 1
ATOM 736 O O . ILE A 1 103 ? -17.220 -1.619 13.064 1.00 96.25 103 ILE A O 1
ATOM 740 N N . ARG A 1 104 ? -16.945 -3.576 14.124 1.00 95.31 104 ARG A N 1
ATOM 741 C CA . ARG A 1 104 ? -18.368 -3.964 14.057 1.00 95.31 104 ARG A CA 1
ATOM 742 C C . ARG A 1 104 ? -19.298 -2.952 14.723 1.00 95.31 104 ARG A C 1
ATOM 744 O O . ARG A 1 104 ? -20.408 -2.757 14.240 1.00 95.31 104 ARG A O 1
ATOM 751 N N . ASP A 1 105 ? -18.849 -2.328 15.807 1.00 93.88 105 ASP A N 1
ATOM 752 C CA . ASP A 1 105 ? -19.649 -1.354 16.549 1.00 93.88 105 ASP A CA 1
ATOM 753 C C . ASP A 1 105 ? -19.655 0.029 15.874 1.00 93.88 105 ASP A C 1
ATOM 755 O O . ASP A 1 105 ? -20.686 0.702 15.855 1.00 93.88 105 ASP A O 1
ATOM 759 N N . ALA A 1 106 ? -18.516 0.463 15.324 1.00 90.06 106 ALA A N 1
ATOM 760 C CA . ALA A 1 106 ? -18.332 1.826 14.816 1.00 90.06 106 ALA A CA 1
ATOM 761 C C . ALA A 1 106 ? -18.500 1.971 13.291 1.00 90.06 106 ALA A C 1
ATOM 763 O O . ALA A 1 106 ? -18.804 3.062 12.812 1.00 90.06 106 ALA A O 1
ATOM 764 N N . ALA 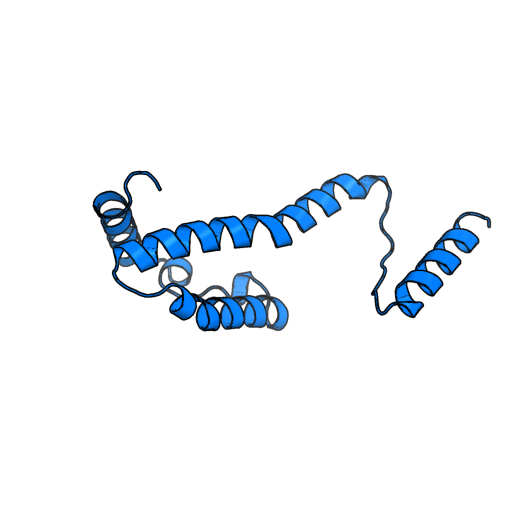A 1 107 ? -18.299 0.897 12.527 1.00 87.75 107 ALA A N 1
ATOM 765 C CA . ALA A 1 107 ? -18.348 0.870 11.065 1.00 87.75 107 ALA A CA 1
ATOM 766 C C . ALA A 1 107 ? -18.910 -0.481 10.559 1.00 87.75 107 ALA A C 1
ATOM 768 O O . ALA A 1 107 ? -18.184 -1.255 9.941 1.00 87.75 107 ALA A O 1
ATOM 769 N N . PRO A 1 108 ? -20.197 -0.791 10.813 1.00 83.81 108 PRO A N 1
ATOM 770 C CA . PRO A 1 108 ? -20.787 -2.109 10.541 1.00 83.81 108 PRO A CA 1
ATOM 771 C C . PRO A 1 108 ? -20.881 -2.482 9.052 1.00 83.81 108 PRO A C 1
ATOM 773 O O . PRO A 1 108 ? -21.052 -3.657 8.733 1.00 83.81 108 PRO A O 1
ATOM 776 N N . ASP A 1 109 ? -20.785 -1.499 8.153 1.00 85.88 109 ASP A N 1
ATOM 777 C CA . ASP A 1 109 ? -20.827 -1.695 6.696 1.00 85.88 109 ASP A CA 1
ATOM 778 C C . ASP A 1 109 ? -19.449 -2.027 6.089 1.00 85.88 109 ASP A C 1
ATOM 780 O O . ASP A 1 109 ? -19.307 -2.098 4.865 1.00 85.88 109 ASP A O 1
ATOM 784 N N . LEU A 1 110 ? -18.433 -2.183 6.942 1.00 82.44 110 LEU A N 1
ATOM 785 C CA . LE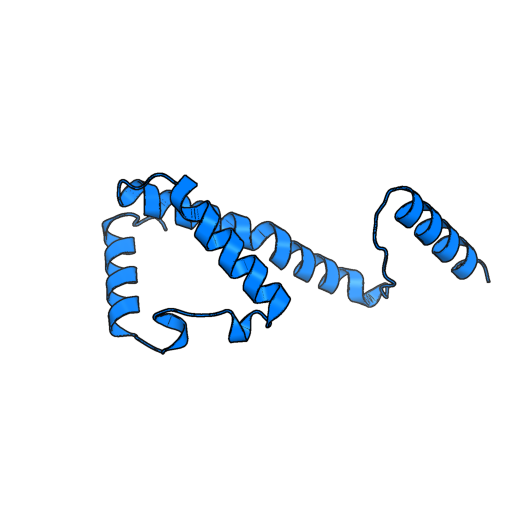U A 1 110 ? -17.027 -2.378 6.600 1.00 82.44 110 LEU A CA 1
ATOM 786 C C . LEU A 1 110 ? -16.576 -3.805 6.944 1.00 82.44 110 LEU A C 1
ATOM 788 O O . LEU A 1 110 ? -15.956 -4.441 6.062 1.00 82.44 110 LEU A O 1
#

Secondary structure (DSSP, 8-state):
--HHHHHHHHHHHHHHTT-------GGGHHHHHHHHHHHHTHHHHHHHHHHHHHHHTT--GGGHHHHHHHHHHHHHHH-HHHH--HHHHTT-HHHHHHHHHHHHHH-TT-

Radius of gyration: 20.36 Å; chains: 1; bounding box: 37×28×58 Å

Foldseek 3Di:
DVVVVVVVVVCVVQVVVPHDDDDDDPVCVVVVVVVVCCVPPVVVVVLVVVCQLCVLVVHHSVVCVVVVVQLVVCCVVPNNLVSDDDCVNVVVVVVVVVVVVSCCVRPVVD

Sequence (110 aa):
AREDYLADRLFELATSIGMHGFELDDSDKALYHAAAAAAANFPLAALAMSRNLFEAAGVPFDAAGPLVEAIVANAFEMGPADALTGPIARGDVGTVAAQLAAIRDAAPDL

pLDDT: mean 94.64, std 5.92, range [62.19, 98.38]